Protein AF-A0A969BWG5-F1 (afdb_monomer)

pLDDT: mean 90.73, std 8.16, range [59.88, 98.25]

Sequence (72 aa):
MALVSSFSVAWLAGLVVPGMPGGLGVFESVAVGLLNAQTSPERLLWILAAYRLVNTLAEGVGAGIAYLSRRR

Structure (mmCIF, N/CA/C/O backbone):
data_AF-A0A969BWG5-F1
#
_entry.id   AF-A0A969BWG5-F1
#
loop_
_atom_site.group_PDB
_atom_site.id
_atom_site.type_symbol
_atom_site.label_atom_id
_atom_site.label_alt_id
_atom_site.label_comp_id
_atom_site.label_asym_id
_atom_site.label_entity_id
_atom_site.label_seq_id
_atom_si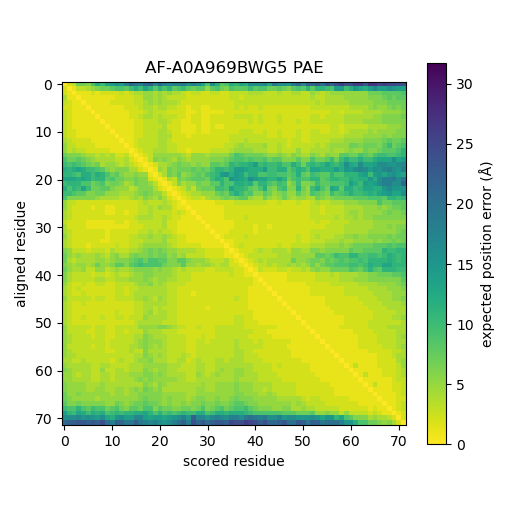te.pdbx_PDB_ins_code
_atom_site.Cartn_x
_atom_site.Cartn_y
_atom_site.Cartn_z
_atom_site.occupancy
_atom_site.B_iso_or_equiv
_atom_site.auth_seq_id
_atom_site.auth_comp_id
_atom_site.auth_asym_id
_atom_site.auth_atom_id
_atom_site.pdbx_PDB_model_num
ATOM 1 N N . MET A 1 1 ? -14.870 11.431 3.897 1.00 61.78 1 MET A N 1
ATOM 2 C CA . MET A 1 1 ? -13.641 12.150 4.309 1.00 61.78 1 MET A CA 1
ATOM 3 C C . MET A 1 1 ? -12.728 11.284 5.181 1.00 61.78 1 MET A C 1
ATOM 5 O O . MET A 1 1 ? -11.546 11.247 4.885 1.00 61.78 1 MET A O 1
ATOM 9 N N . ALA A 1 2 ? -13.244 10.510 6.151 1.00 84.62 2 ALA A N 1
ATOM 10 C CA . ALA A 1 2 ? -12.412 9.675 7.036 1.00 84.62 2 ALA A CA 1
ATOM 11 C C . ALA A 1 2 ? -11.619 8.540 6.343 1.00 84.62 2 ALA A C 1
ATOM 13 O O . ALA A 1 2 ? -10.526 8.208 6.786 1.00 84.62 2 ALA A O 1
ATOM 14 N N . LEU A 1 3 ? -12.129 7.952 5.251 1.00 90.69 3 LEU A N 1
ATOM 15 C CA . LEU A 1 3 ? -11.464 6.820 4.586 1.00 90.69 3 LEU A CA 1
ATOM 16 C C . LEU A 1 3 ? -10.069 7.183 4.054 1.00 90.69 3 LEU A C 1
ATOM 18 O O . LEU A 1 3 ? -9.101 6.494 4.360 1.00 90.69 3 LEU A O 1
ATOM 22 N N . VAL A 1 4 ? -9.971 8.272 3.284 1.00 92.81 4 VAL A N 1
ATOM 23 C CA . VAL A 1 4 ? -8.706 8.710 2.674 1.00 92.81 4 VAL A CA 1
ATOM 24 C C . VAL A 1 4 ? -7.706 9.105 3.754 1.00 92.81 4 VAL A C 1
ATOM 26 O O . VAL A 1 4 ? -6.573 8.648 3.710 1.00 92.81 4 VAL A O 1
ATOM 29 N N . SER A 1 5 ? -8.122 9.873 4.767 1.00 94.69 5 SER A N 1
ATOM 30 C CA . SER A 1 5 ? -7.231 10.256 5.867 1.00 94.69 5 SER A CA 1
ATOM 31 C C . SER A 1 5 ? -6.714 9.045 6.645 1.00 94.69 5 SER A C 1
ATOM 33 O O . SER A 1 5 ? -5.515 8.951 6.890 1.00 94.69 5 SER A O 1
ATOM 35 N N . SER A 1 6 ? -7.583 8.089 6.990 1.00 93.94 6 SER A N 1
ATOM 36 C CA . SER A 1 6 ? -7.182 6.876 7.710 1.00 93.94 6 SER A CA 1
ATOM 37 C C . SER A 1 6 ? -6.251 5.996 6.877 1.00 93.94 6 SER A C 1
ATOM 39 O O . SER A 1 6 ? -5.257 5.488 7.393 1.00 93.94 6 SER A O 1
ATOM 41 N N . PHE A 1 7 ? -6.533 5.854 5.579 1.00 93.44 7 PHE A N 1
ATOM 42 C CA . PHE A 1 7 ? -5.661 5.136 4.654 1.00 93.44 7 PHE A CA 1
ATOM 43 C C . PHE A 1 7 ? -4.289 5.810 4.534 1.00 93.44 7 PHE A C 1
ATOM 45 O O . PHE A 1 7 ? -3.269 5.139 4.662 1.00 93.44 7 PHE A O 1
ATOM 52 N N . SER A 1 8 ? -4.249 7.131 4.341 1.00 94.38 8 SER A N 1
ATOM 53 C CA . SER A 1 8 ? -3.001 7.891 4.231 1.00 94.38 8 SER A CA 1
ATOM 54 C C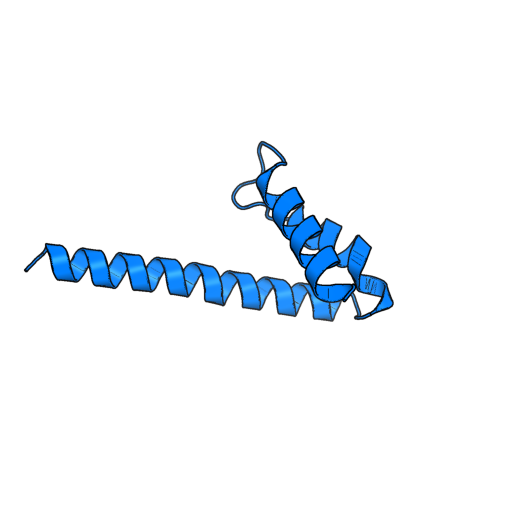 . SER A 1 8 ? -2.159 7.795 5.501 1.00 94.38 8 SER A C 1
ATOM 56 O O . SER A 1 8 ? -0.953 7.599 5.403 1.00 94.38 8 SER A O 1
ATOM 58 N N . VAL A 1 9 ? -2.773 7.876 6.686 1.00 94.69 9 VAL A N 1
ATOM 59 C CA . VAL A 1 9 ? -2.063 7.698 7.964 1.00 94.69 9 VAL A CA 1
ATOM 60 C C . VAL A 1 9 ? -1.484 6.291 8.078 1.00 94.69 9 VAL A C 1
ATOM 62 O O . VAL A 1 9 ? -0.311 6.146 8.414 1.00 94.69 9 VAL A O 1
ATOM 65 N N . ALA A 1 10 ? -2.268 5.257 7.759 1.00 93.50 10 ALA A N 1
ATOM 66 C CA . ALA A 1 10 ? -1.777 3.884 7.775 1.00 93.50 10 ALA A CA 1
ATOM 67 C C . ALA A 1 10 ? -0.609 3.690 6.797 1.00 93.50 10 ALA A C 1
ATOM 69 O O . ALA A 1 10 ? 0.402 3.080 7.147 1.00 93.50 10 ALA A O 1
ATOM 70 N N . TRP A 1 11 ? -0.732 4.223 5.581 1.00 92.00 11 TRP A N 1
ATOM 71 C CA . TRP A 1 11 ? 0.297 4.125 4.550 1.00 92.00 11 TRP A CA 1
ATOM 72 C C . TRP A 1 11 ? 1.590 4.829 4.974 1.00 92.00 11 TRP A C 1
ATOM 74 O O . TRP A 1 11 ? 2.663 4.233 4.894 1.00 92.00 11 TRP A O 1
ATOM 84 N N . LEU A 1 12 ? 1.490 6.049 5.514 1.00 93.62 12 LEU A N 1
ATOM 85 C CA . LEU A 1 12 ? 2.634 6.784 6.060 1.00 93.62 12 LEU A CA 1
ATOM 86 C C . LEU A 1 12 ? 3.298 6.028 7.215 1.00 93.62 12 LEU A C 1
ATOM 88 O O . LEU A 1 12 ? 4.524 5.938 7.257 1.00 93.62 12 LEU A O 1
ATOM 92 N N . ALA A 1 13 ? 2.515 5.436 8.121 1.00 91.62 13 ALA A N 1
ATOM 93 C CA . ALA A 1 13 ? 3.055 4.615 9.203 1.00 91.62 13 ALA A CA 1
ATOM 94 C C . ALA A 1 13 ? 3.872 3.428 8.660 1.00 91.62 13 ALA A C 1
ATOM 96 O O . ALA A 1 13 ? 4.950 3.140 9.175 1.00 91.62 13 ALA A O 1
ATOM 97 N N . GLY A 1 14 ? 3.413 2.795 7.575 1.00 89.31 14 GLY A N 1
ATOM 98 C CA . GLY A 1 14 ? 4.150 1.734 6.883 1.00 89.31 14 GLY A CA 1
ATOM 99 C C . GLY A 1 14 ? 5.495 2.168 6.282 1.00 89.31 14 GLY A C 1
ATOM 100 O O . GLY A 1 14 ? 6.365 1.322 6.104 1.00 89.31 14 GLY A O 1
ATOM 101 N N . LEU A 1 15 ? 5.691 3.460 5.994 1.00 87.81 15 LEU A N 1
ATOM 102 C CA . LEU A 1 15 ? 6.943 3.996 5.440 1.00 87.81 15 LEU A CA 1
ATOM 103 C C . LEU A 1 15 ? 7.926 4.490 6.505 1.00 87.81 15 LEU A C 1
ATOM 105 O O . LEU A 1 15 ? 9.134 4.440 6.292 1.00 87.81 15 LEU A O 1
ATOM 109 N N . VAL A 1 16 ? 7.417 5.003 7.628 1.00 88.19 16 VAL A N 1
ATOM 110 C CA . VAL A 1 16 ? 8.243 5.643 8.665 1.00 88.19 16 VAL A CA 1
ATOM 111 C C . VAL A 1 16 ? 8.826 4.625 9.648 1.00 88.19 16 VAL A C 1
ATOM 113 O O . VAL A 1 16 ? 9.869 4.894 10.242 1.00 88.19 16 VAL A O 1
ATOM 116 N N . VAL A 1 17 ? 8.194 3.458 9.829 1.00 84.44 17 VAL A N 1
ATOM 117 C CA . VAL A 1 17 ? 8.684 2.446 10.777 1.00 84.44 17 VAL A CA 1
ATOM 118 C C . VAL A 1 17 ? 9.946 1.754 10.232 1.00 84.44 17 VAL A C 1
ATOM 120 O O . VAL A 1 17 ? 9.872 1.038 9.229 1.00 84.44 17 VAL A O 1
ATOM 123 N N . PRO A 1 18 ? 11.111 1.926 10.888 1.00 75.12 18 PRO A N 1
ATOM 124 C CA . PRO A 1 18 ? 12.367 1.351 10.427 1.00 75.12 18 PRO A CA 1
ATOM 125 C C . PRO A 1 18 ? 12.383 -0.173 10.596 1.00 75.12 18 PRO A C 1
ATOM 127 O O . PRO A 1 18 ? 11.780 -0.723 11.515 1.00 75.12 18 PRO A O 1
ATOM 130 N N . GLY A 1 19 ? 13.112 -0.864 9.717 1.00 74.56 19 GLY A N 1
ATOM 131 C CA . GLY A 1 19 ? 13.314 -2.317 9.798 1.00 74.56 19 GLY A CA 1
ATOM 132 C C . GLY A 1 19 ? 12.187 -3.173 9.208 1.00 74.56 19 GLY A C 1
ATOM 133 O O . GLY A 1 19 ? 12.345 -4.388 9.137 1.00 74.56 19 GLY A O 1
ATOM 134 N N . MET A 1 20 ? 11.090 -2.569 8.736 1.00 74.81 20 MET A N 1
ATOM 135 C CA . MET A 1 20 ? 9.986 -3.277 8.080 1.00 74.81 20 MET A CA 1
ATOM 136 C C . MET A 1 20 ? 10.065 -3.118 6.554 1.00 74.81 20 MET A C 1
ATOM 138 O O . MET A 1 20 ? 9.725 -2.052 6.033 1.00 74.81 20 MET A O 1
ATOM 142 N N . PRO A 1 21 ? 10.499 -4.148 5.803 1.00 72.00 21 PRO A N 1
ATOM 143 C CA . PRO A 1 21 ? 10.570 -4.072 4.348 1.00 72.00 21 PRO A CA 1
ATOM 144 C C . PRO A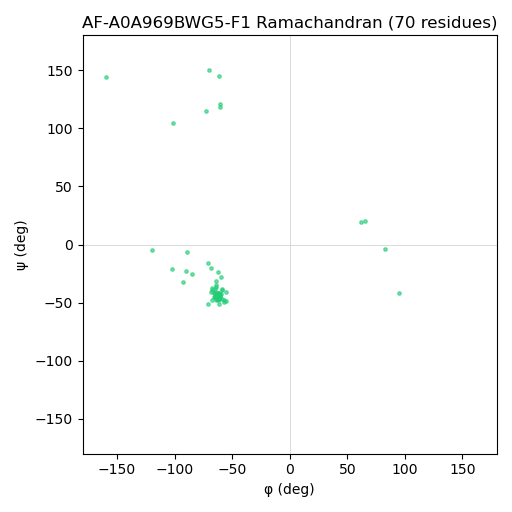 1 21 ? 9.176 -3.813 3.762 1.00 72.00 21 PRO A C 1
ATOM 146 O O . PRO A 1 21 ? 8.240 -4.589 3.958 1.00 72.00 21 PRO A O 1
ATOM 149 N N . GLY A 1 22 ? 9.022 -2.677 3.076 1.00 71.75 22 GLY A N 1
ATOM 150 C CA . GLY A 1 22 ? 7.763 -2.271 2.442 1.00 71.75 22 GLY A CA 1
ATOM 151 C C . GLY A 1 22 ? 6.587 -2.058 3.406 1.00 71.75 22 GLY A C 1
ATOM 152 O O . GLY A 1 22 ? 5.436 -2.126 2.969 1.00 71.75 22 GLY A O 1
ATOM 153 N N . GLY A 1 23 ? 6.838 -1.864 4.707 1.00 77.62 23 GLY A N 1
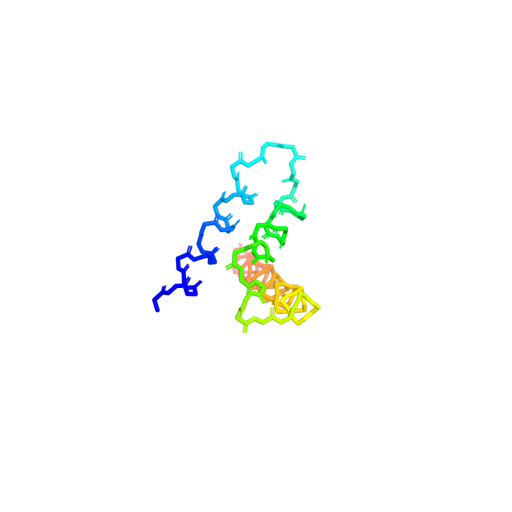ATOM 154 C CA . GLY A 1 23 ? 5.787 -1.626 5.701 1.00 77.62 23 GLY A CA 1
ATOM 155 C C . GLY A 1 23 ? 4.831 -2.801 5.929 1.00 77.62 23 GLY A C 1
ATOM 156 O O . GLY A 1 23 ? 3.704 -2.578 6.373 1.00 77.62 23 GLY A O 1
ATOM 157 N N . LEU A 1 24 ? 5.228 -4.027 5.568 1.00 78.31 24 LEU A N 1
ATOM 158 C CA . LEU A 1 24 ? 4.431 -5.249 5.739 1.00 78.31 24 L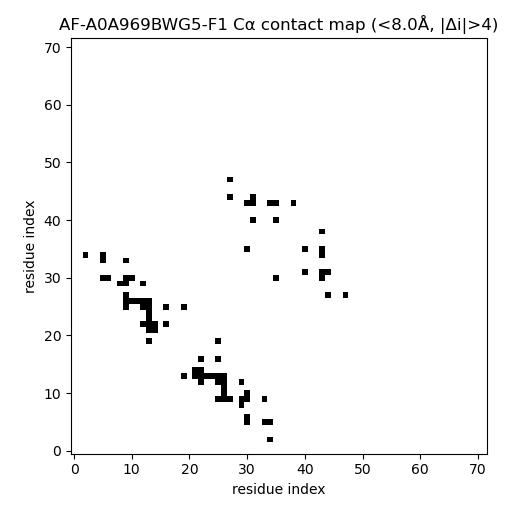EU A CA 1
ATOM 159 C C . LEU A 1 24 ? 4.113 -5.488 7.213 1.00 78.31 24 LEU A C 1
ATOM 161 O O . LEU A 1 24 ? 5.024 -5.619 8.011 1.00 78.31 24 LEU A O 1
ATOM 165 N N . GLY A 1 25 ? 2.839 -5.557 7.580 1.00 85.62 25 GLY A N 1
ATOM 166 C CA . GLY A 1 25 ? 2.379 -5.728 8.955 1.00 85.62 25 GLY A CA 1
ATOM 167 C C . GLY A 1 25 ? 2.058 -4.402 9.644 1.00 85.62 25 GLY A C 1
ATOM 168 O O . GLY A 1 25 ? 1.024 -4.315 10.302 1.00 85.62 25 GLY A O 1
ATOM 169 N N . VAL A 1 26 ? 2.866 -3.345 9.468 1.00 92.44 26 VAL A N 1
ATOM 170 C CA . VAL A 1 26 ? 2.574 -2.017 10.054 1.00 92.44 26 VAL A CA 1
ATOM 171 C C . VAL A 1 26 ? 1.390 -1.365 9.355 1.00 92.44 26 VAL A C 1
ATOM 173 O O . VAL A 1 26 ? 0.439 -0.951 10.017 1.00 92.44 26 VAL A O 1
ATOM 176 N N . PHE A 1 27 ? 1.429 -1.297 8.024 1.00 92.56 27 PHE A N 1
ATOM 177 C CA . PHE A 1 27 ? 0.366 -0.681 7.238 1.00 92.56 27 PHE A CA 1
ATOM 178 C C . PHE A 1 27 ? -0.987 -1.346 7.511 1.00 92.56 27 PHE A C 1
ATOM 180 O O . PHE A 1 27 ? -1.972 -0.671 7.797 1.00 92.56 27 PHE A O 1
ATOM 187 N N . GLU A 1 28 ? -1.017 -2.676 7.492 1.00 93.19 28 GLU A N 1
ATOM 188 C CA . GLU A 1 28 ? -2.211 -3.484 7.706 1.00 93.19 28 GLU A CA 1
ATOM 189 C C . GLU A 1 28 ? -2.757 -3.326 9.126 1.00 93.19 28 GLU A C 1
ATOM 191 O O . GLU A 1 28 ? -3.957 -3.116 9.299 1.00 93.19 28 GLU A O 1
ATOM 196 N N . SER A 1 29 ? -1.888 -3.370 10.139 1.00 93.88 29 SER A N 1
ATOM 197 C CA . SER A 1 29 ? -2.307 -3.246 11.540 1.00 93.88 29 SER A CA 1
ATOM 198 C C . SER A 1 29 ? -2.888 -1.865 11.834 1.00 93.88 29 SER A C 1
ATOM 200 O O . SER A 1 29 ? -3.932 -1.756 12.477 1.00 93.88 29 SER A O 1
ATOM 202 N N . VAL A 1 30 ? -2.253 -0.804 11.325 1.00 94.56 30 VAL A N 1
ATOM 203 C CA . VAL A 1 30 ? -2.747 0.569 11.497 1.00 94.56 30 VAL A CA 1
ATOM 204 C C . VAL A 1 30 ? -4.039 0.778 10.708 1.00 94.56 30 VAL A C 1
ATOM 206 O O . VAL A 1 30 ? -4.985 1.362 11.231 1.00 94.56 30 VAL A O 1
ATOM 209 N N . ALA A 1 31 ? -4.133 0.251 9.485 1.00 94.12 31 ALA A N 1
ATOM 210 C CA . ALA A 1 31 ? -5.353 0.328 8.689 1.00 94.12 31 ALA A CA 1
ATOM 211 C C . ALA A 1 31 ? -6.525 -0.393 9.373 1.00 94.12 31 ALA A C 1
ATOM 213 O O . ALA A 1 31 ? -7.606 0.182 9.466 1.00 94.12 31 ALA A O 1
ATOM 214 N N . VAL A 1 32 ? -6.322 -1.599 9.918 1.00 94.88 32 VAL A N 1
ATOM 215 C CA . VAL A 1 32 ? -7.346 -2.306 10.707 1.00 94.88 32 VAL A CA 1
ATOM 216 C C . VAL A 1 32 ? -7.719 -1.504 11.953 1.00 94.88 32 VAL A C 1
ATOM 218 O O . VAL A 1 32 ? -8.906 -1.328 12.219 1.00 94.88 32 VAL A O 1
ATOM 221 N N . GLY A 1 33 ? -6.747 -0.943 12.674 1.00 94.50 33 GLY A N 1
ATOM 222 C CA . GLY A 1 33 ? -7.016 -0.093 13.837 1.00 94.50 33 GLY A CA 1
ATOM 223 C C . GLY A 1 33 ? -7.872 1.139 13.515 1.00 94.50 33 GLY A C 1
ATOM 224 O O . GLY A 1 33 ? -8.754 1.492 14.292 1.00 94.50 33 GLY A O 1
ATOM 225 N N . LEU A 1 34 ? -7.657 1.768 12.355 1.00 93.75 34 LEU A N 1
ATOM 226 C CA . LEU A 1 34 ? -8.355 2.996 11.955 1.00 93.75 34 LEU A CA 1
ATOM 227 C C . LEU A 1 34 ? -9.662 2.759 11.183 1.00 93.75 34 LEU A C 1
ATOM 229 O O . LEU A 1 34 ? -10.506 3.656 11.121 1.00 93.75 34 LEU A O 1
ATOM 233 N N . LEU A 1 35 ? -9.823 1.597 10.544 1.00 93.31 35 LEU A N 1
ATOM 234 C CA . LEU A 1 35 ? -10.918 1.331 9.605 1.00 93.31 35 LEU A CA 1
ATOM 235 C C . LEU A 1 35 ? -11.833 0.169 10.012 1.00 93.31 35 LEU A C 1
ATOM 237 O O . LEU A 1 35 ? -12.850 -0.010 9.339 1.00 93.31 35 LEU A O 1
ATOM 241 N N . ASN A 1 36 ? -11.563 -0.582 11.095 1.00 90.62 36 ASN A N 1
ATOM 242 C CA . ASN A 1 36 ? -12.423 -1.730 11.442 1.00 90.62 36 ASN A CA 1
ATOM 243 C C . ASN A 1 36 ? -13.891 -1.344 11.702 1.00 90.62 36 ASN A C 1
ATOM 245 O O . ASN A 1 36 ? -14.790 -2.139 11.448 1.00 90.62 36 ASN A O 1
ATOM 249 N N . ALA A 1 37 ? -14.144 -0.108 12.147 1.00 88.38 37 ALA A N 1
ATOM 250 C CA . ALA A 1 37 ? -15.498 0.375 12.405 1.00 88.38 37 ALA A CA 1
ATOM 251 C C . ALA A 1 37 ? -16.322 0.532 11.113 1.00 88.38 37 ALA A C 1
ATOM 253 O O . ALA A 1 37 ? -17.547 0.580 11.158 1.00 88.38 37 ALA A O 1
ATOM 254 N N . GLN A 1 38 ? -15.652 0.628 9.960 1.00 87.81 38 GLN A N 1
ATOM 255 C CA . GLN A 1 38 ? -16.276 0.800 8.647 1.00 87.81 38 GLN A CA 1
ATOM 256 C C . GLN A 1 38 ? -16.313 -0.506 7.844 1.00 87.81 38 GLN A C 1
ATOM 258 O O . GLN A 1 38 ? -17.081 -0.621 6.890 1.00 87.81 38 GLN A O 1
ATOM 263 N N . THR A 1 39 ? -15.458 -1.482 8.156 1.00 87.69 39 THR A N 1
ATOM 264 C CA . THR A 1 39 ? -15.314 -2.728 7.393 1.00 87.69 39 THR A CA 1
ATOM 265 C C . THR A 1 39 ? -14.663 -3.809 8.249 1.00 87.69 39 THR A C 1
ATOM 267 O O . THR A 1 39 ? -13.760 -3.515 9.025 1.00 87.69 39 THR A O 1
ATOM 270 N N . SER A 1 40 ? -15.073 -5.071 8.080 1.00 94.00 40 SER A N 1
ATOM 271 C CA . SER A 1 40 ? -14.485 -6.171 8.846 1.00 94.00 40 SER A CA 1
ATOM 272 C C . SER A 1 40 ? -12.977 -6.330 8.585 1.00 94.00 40 SER A C 1
ATOM 274 O O . SER A 1 40 ? -12.524 -6.120 7.452 1.00 94.00 40 SER A O 1
ATOM 276 N N . PRO A 1 41 ? -12.183 -6.718 9.603 1.00 93.19 41 PRO A N 1
ATOM 277 C CA . PRO A 1 41 ? -10.739 -6.881 9.458 1.00 93.19 41 PRO A CA 1
ATOM 278 C C . PRO A 1 41 ? -10.354 -7.836 8.325 1.00 93.19 41 PRO A C 1
ATOM 280 O O . PRO A 1 41 ? -9.452 -7.514 7.554 1.00 93.19 41 PRO A O 1
ATOM 283 N N . GLU A 1 42 ? -11.066 -8.962 8.153 1.00 94.56 42 GLU A N 1
ATOM 284 C CA . GLU A 1 42 ? -10.762 -9.896 7.063 1.00 94.56 42 GLU A CA 1
ATOM 285 C C . GLU A 1 42 ? -10.934 -9.267 5.676 1.00 94.56 42 GLU A C 1
ATOM 287 O O . GLU A 1 42 ? -10.085 -9.447 4.802 1.00 94.56 42 GLU A O 1
ATOM 292 N N . ARG A 1 43 ? -11.991 -8.472 5.472 1.00 94.88 43 ARG A N 1
ATOM 293 C CA . ARG A 1 43 ? -12.216 -7.781 4.199 1.00 94.88 43 ARG A CA 1
ATOM 294 C C . ARG A 1 43 ? -11.151 -6.718 3.966 1.00 94.88 43 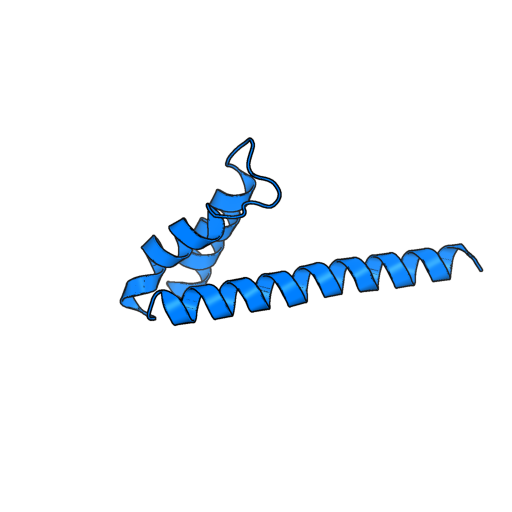ARG A C 1
ATOM 296 O O . ARG A 1 43 ? -10.688 -6.564 2.839 1.00 94.88 43 ARG A O 1
ATOM 303 N N . LEU A 1 44 ? -10.753 -6.007 5.020 1.00 93.50 44 LEU A N 1
ATOM 304 C CA . LEU A 1 44 ? -9.724 -4.983 4.925 1.00 93.50 44 LEU A CA 1
ATOM 305 C C . LEU A 1 44 ? -8.392 -5.586 4.467 1.00 93.50 44 LEU A C 1
ATOM 307 O O . LEU A 1 44 ? -7.783 -5.075 3.534 1.00 93.50 44 LEU A O 1
ATOM 311 N N . LEU A 1 45 ? -7.980 -6.713 5.052 1.00 93.88 45 LEU A N 1
ATOM 312 C CA . LEU A 1 45 ? -6.742 -7.397 4.673 1.00 93.88 45 LEU A CA 1
ATOM 313 C C . LEU A 1 45 ? -6.743 -7.831 3.203 1.00 93.88 45 LEU A C 1
ATOM 315 O O . LEU A 1 45 ? -5.752 -7.613 2.510 1.00 93.88 45 LEU A O 1
ATOM 319 N N . TRP A 1 46 ? -7.860 -8.364 2.698 1.00 95.50 46 TRP A N 1
ATOM 320 C CA . TRP A 1 46 ? -7.990 -8.702 1.276 1.00 95.50 46 TRP A CA 1
ATOM 321 C C . TRP A 1 46 ? -7.870 -7.479 0.362 1.00 95.50 46 TRP A C 1
ATOM 323 O O . TRP A 1 46 ? -7.183 -7.540 -0.658 1.00 95.50 46 TRP A O 1
ATOM 333 N N . ILE A 1 47 ? -8.488 -6.357 0.740 1.00 94.38 47 ILE A N 1
ATOM 334 C CA . ILE A 1 47 ? -8.387 -5.097 -0.009 1.00 94.38 47 ILE A CA 1
ATOM 335 C C . ILE A 1 47 ? -6.937 -4.601 -0.035 1.00 94.38 47 ILE A C 1
ATOM 337 O O . ILE A 1 47 ? -6.432 -4.241 -1.098 1.00 94.38 47 ILE A O 1
ATOM 341 N N . LEU A 1 48 ? -6.249 -4.600 1.110 1.00 93.25 48 LEU A N 1
ATOM 342 C CA . LEU A 1 48 ? -4.864 -4.133 1.203 1.00 93.25 48 LEU A CA 1
ATOM 343 C C . LEU A 1 48 ? -3.892 -5.052 0.451 1.00 93.25 48 LEU A C 1
ATOM 345 O O . LEU A 1 48 ? -2.972 -4.562 -0.206 1.00 93.25 48 LEU A O 1
ATOM 349 N N . ALA A 1 49 ? -4.123 -6.366 0.481 1.00 93.75 49 ALA A N 1
ATOM 350 C CA . ALA A 1 49 ? -3.358 -7.328 -0.305 1.00 93.75 49 ALA A CA 1
ATOM 351 C C . ALA A 1 49 ? -3.527 -7.083 -1.815 1.00 93.75 49 ALA A C 1
ATOM 353 O O . ALA A 1 49 ? -2.536 -7.021 -2.545 1.00 93.75 49 ALA A O 1
ATOM 354 N N . ALA A 1 50 ? -4.763 -6.872 -2.279 1.00 96.00 50 ALA A N 1
ATOM 355 C CA . ALA A 1 50 ? -5.045 -6.543 -3.675 1.00 96.00 50 ALA A CA 1
ATOM 356 C C . ALA A 1 50 ? -4.417 -5.201 -4.088 1.00 96.00 50 ALA A C 1
ATOM 358 O O . ALA A 1 50 ? -3.805 -5.112 -5.152 1.00 96.00 50 ALA A O 1
ATOM 359 N N . TYR A 1 51 ? -4.505 -4.181 -3.228 1.00 93.50 51 TYR A N 1
ATOM 360 C CA . TYR A 1 51 ? -3.860 -2.882 -3.437 1.00 93.50 51 TYR A CA 1
ATOM 361 C C . TYR A 1 51 ? -2.351 -3.030 -3.662 1.00 93.50 51 TYR A C 1
ATOM 363 O O . TYR A 1 51 ? -1.821 -2.504 -4.642 1.00 93.50 51 TYR A O 1
ATOM 371 N N . ARG A 1 52 ? -1.664 -3.793 -2.802 1.00 91.50 52 ARG A N 1
ATOM 372 C CA . ARG A 1 52 ? -0.222 -4.037 -2.942 1.00 91.50 52 ARG A CA 1
ATOM 373 C C . ARG A 1 52 ? 0.110 -4.772 -4.230 1.00 91.50 52 ARG A C 1
ATOM 375 O O . ARG A 1 52 ? 1.026 -4.358 -4.930 1.00 91.50 52 ARG A O 1
ATOM 382 N N . LEU A 1 53 ? -0.638 -5.826 -4.555 1.00 95.31 53 LEU A N 1
ATOM 383 C CA . LEU A 1 53 ? -0.414 -6.590 -5.778 1.00 95.31 53 LEU A CA 1
ATOM 384 C C . LEU A 1 53 ? -0.496 -5.683 -7.009 1.00 95.31 53 LEU A C 1
ATOM 386 O O . LEU A 1 53 ? 0.418 -5.681 -7.828 1.00 95.31 53 LEU A O 1
ATOM 390 N N . VAL A 1 54 ? -1.553 -4.874 -7.111 1.00 97.12 54 VAL A N 1
ATOM 391 C CA . VAL A 1 54 ? -1.731 -3.950 -8.237 1.00 97.12 54 VAL A CA 1
ATOM 392 C C . VAL A 1 54 ? -0.610 -2.911 -8.276 1.00 97.12 54 VAL A C 1
ATOM 394 O O . VAL A 1 54 ? -0.048 -2.684 -9.345 1.00 97.12 54 VAL A O 1
ATOM 397 N N . ASN A 1 55 ? -0.241 -2.320 -7.135 1.00 93.56 55 ASN A N 1
ATOM 398 C CA . ASN A 1 55 ? 0.812 -1.305 -7.086 1.00 93.56 55 ASN A CA 1
ATOM 399 C C . ASN A 1 55 ? 2.183 -1.873 -7.491 1.00 93.56 55 ASN A C 1
ATOM 401 O O . ASN A 1 55 ? 2.857 -1.316 -8.352 1.00 93.56 55 ASN A O 1
ATOM 405 N N . THR A 1 56 ? 2.574 -3.021 -6.933 1.00 94.00 56 THR A N 1
ATOM 406 C CA . THR A 1 56 ? 3.846 -3.680 -7.262 1.00 94.00 56 THR A CA 1
ATOM 407 C C . THR A 1 56 ? 3.883 -4.153 -8.714 1.00 94.00 56 THR A C 1
ATOM 409 O O . THR A 1 56 ? 4.916 -4.030 -9.372 1.00 94.00 56 THR A O 1
ATOM 412 N N . LEU A 1 57 ? 2.767 -4.654 -9.254 1.00 97.75 57 LEU A N 1
ATOM 413 C CA . LEU A 1 57 ? 2.685 -5.004 -10.672 1.00 97.75 57 LEU A CA 1
ATOM 414 C C . LEU A 1 57 ? 2.808 -3.768 -11.563 1.00 97.75 57 LEU A C 1
ATOM 416 O O . LEU A 1 57 ? 3.516 -3.826 -12.563 1.00 97.75 57 LEU A O 1
ATOM 420 N N . ALA A 1 58 ? 2.168 -2.653 -11.207 1.00 97.50 58 ALA A N 1
ATOM 421 C CA . ALA A 1 58 ? 2.275 -1.409 -11.963 1.00 97.50 58 ALA A CA 1
ATOM 422 C C . ALA A 1 58 ? 3.723 -0.898 -12.006 1.00 97.50 58 ALA A C 1
ATOM 424 O O . ALA A 1 58 ? 4.229 -0.570 -13.080 1.00 97.50 58 ALA A O 1
ATOM 425 N N . GLU A 1 59 ? 4.416 -0.907 -10.865 1.00 96.75 59 GLU A N 1
ATOM 426 C CA . GLU A 1 59 ? 5.839 -0.564 -10.783 1.00 96.75 59 GLU A CA 1
ATOM 427 C C . GLU A 1 59 ? 6.704 -1.522 -11.615 1.00 96.75 5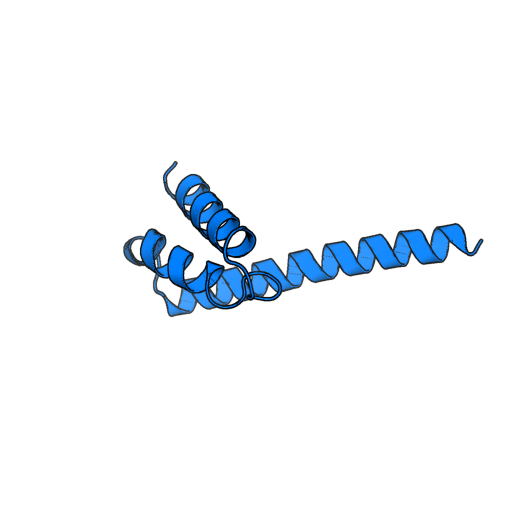9 GLU A C 1
ATOM 429 O O . GLU A 1 59 ? 7.535 -1.079 -12.409 1.00 96.75 59 GLU A O 1
ATOM 434 N N . GLY A 1 60 ? 6.474 -2.833 -11.495 1.00 97.75 60 GLY A N 1
ATOM 435 C CA . GLY A 1 60 ? 7.211 -3.857 -12.236 1.00 97.75 60 GLY A CA 1
ATOM 436 C C . GLY A 1 60 ? 7.013 -3.764 -13.751 1.00 97.75 60 GLY A C 1
ATOM 437 O O . GLY A 1 60 ? 7.981 -3.835 -14.509 1.00 97.75 60 GLY A O 1
ATOM 438 N N . VAL A 1 61 ? 5.779 -3.543 -14.207 1.00 98.25 61 VAL A N 1
ATOM 439 C CA . VAL A 1 61 ? 5.455 -3.338 -15.626 1.00 98.25 61 VAL A CA 1
ATOM 440 C C . VAL A 1 61 ? 6.079 -2.042 -16.132 1.00 98.25 61 VAL A C 1
ATOM 442 O O . VAL A 1 61 ? 6.706 -2.049 -17.190 1.00 98.25 61 VAL A O 1
ATOM 445 N N . GLY A 1 62 ? 5.971 -0.947 -15.377 1.00 97.75 62 GLY A N 1
ATOM 446 C CA . GLY A 1 62 ? 6.587 0.331 -15.733 1.00 97.75 62 GLY A CA 1
ATOM 447 C C . GLY A 1 62 ? 8.106 0.218 -15.883 1.00 97.75 62 GLY A C 1
ATOM 448 O O . GLY A 1 62 ? 8.668 0.637 -16.898 1.00 97.75 62 GLY A O 1
ATOM 449 N N . ALA A 1 63 ? 8.769 -0.428 -14.921 1.00 97.62 63 ALA A N 1
ATOM 450 C CA . ALA A 1 63 ? 10.197 -0.717 -14.987 1.00 97.62 63 ALA A CA 1
ATOM 451 C C . ALA A 1 63 ? 10.545 -1.631 -16.175 1.00 97.62 63 ALA A C 1
ATOM 453 O O . ALA A 1 63 ? 11.511 -1.365 -16.893 1.00 97.62 63 ALA A O 1
ATOM 454 N N . GLY A 1 64 ? 9.737 -2.665 -16.428 1.00 97.88 64 GLY A N 1
ATOM 455 C CA . GLY A 1 64 ? 9.907 -3.592 -17.547 1.00 97.88 64 GLY A CA 1
ATOM 456 C C . GLY A 1 64 ? 9.811 -2.906 -18.910 1.00 97.88 64 GLY A C 1
ATOM 457 O O . GLY A 1 64 ? 10.687 -3.088 -19.757 1.00 97.88 64 GLY A O 1
ATOM 458 N N . ILE A 1 65 ? 8.805 -2.050 -19.108 1.00 98.06 65 ILE A N 1
ATOM 459 C CA . ILE A 1 65 ? 8.649 -1.245 -20.327 1.00 98.06 65 ILE A CA 1
ATOM 460 C C . ILE A 1 65 ? 9.854 -0.314 -20.505 1.00 98.06 65 ILE A C 1
ATOM 462 O O . ILE A 1 65 ? 10.439 -0.262 -21.588 1.00 98.06 65 ILE A O 1
ATOM 466 N N . ALA A 1 66 ? 10.268 0.390 -19.448 1.00 97.56 66 ALA A N 1
ATOM 467 C CA . ALA A 1 66 ? 11.409 1.303 -19.503 1.00 97.56 66 ALA A CA 1
ATOM 468 C C . ALA A 1 66 ? 12.736 0.583 -19.804 1.00 97.56 66 ALA A C 1
ATOM 470 O O . ALA A 1 66 ? 13.599 1.137 -20.488 1.00 97.56 66 ALA A O 1
ATOM 471 N N . TYR A 1 67 ? 12.910 -0.642 -19.304 1.00 97.56 67 TYR A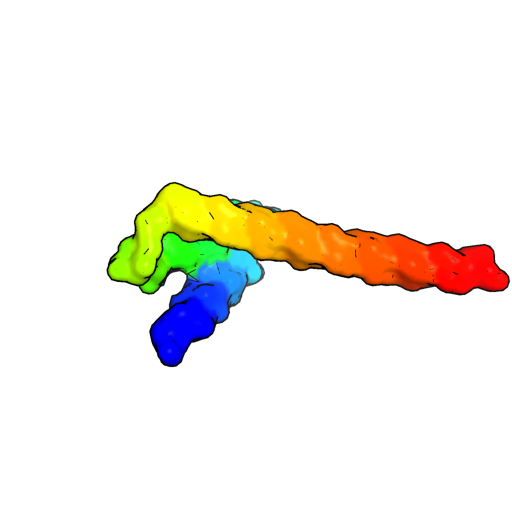 N 1
ATOM 472 C CA . TYR A 1 67 ? 14.073 -1.478 -19.595 1.00 97.56 67 TYR A CA 1
ATOM 473 C C . TYR A 1 67 ? 14.100 -1.921 -21.062 1.00 97.56 67 TYR A C 1
ATOM 475 O O . TYR A 1 67 ? 15.116 -1.756 -21.734 1.00 97.56 67 TYR A O 1
ATOM 483 N N . LEU A 1 68 ? 12.976 -2.425 -21.583 1.00 97.44 68 LEU A N 1
ATOM 484 C CA . LEU A 1 68 ? 12.864 -2.846 -22.983 1.00 97.44 68 LEU A CA 1
ATOM 485 C C . LEU A 1 68 ? 13.042 -1.675 -23.957 1.00 97.44 68 LEU A C 1
ATOM 487 O O . LEU A 1 68 ? 13.665 -1.847 -25.001 1.00 97.44 68 LEU A O 1
ATOM 491 N N . SER A 1 69 ? 12.535 -0.492 -23.599 1.00 95.94 69 SER A N 1
ATOM 492 C CA . SER A 1 69 ? 12.699 0.735 -24.385 1.00 95.94 69 SER A CA 1
ATOM 493 C C . SER A 1 69 ? 14.165 1.166 -24.478 1.00 95.94 69 SER A C 1
ATOM 495 O O . SER A 1 69 ? 14.642 1.467 -25.563 1.00 95.94 69 SER A O 1
ATOM 497 N N . ARG A 1 70 ? 14.916 1.111 -23.367 1.00 94.56 70 ARG A N 1
ATOM 498 C CA . ARG A 1 70 ?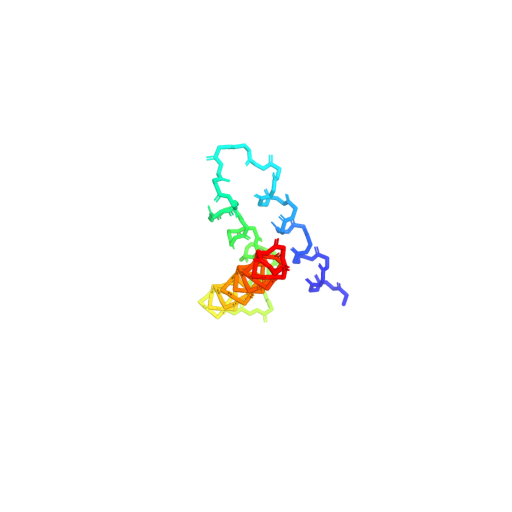 16.351 1.453 -23.340 1.00 94.56 70 ARG A CA 1
ATOM 499 C C . ARG A 1 70 ? 17.264 0.449 -24.042 1.00 94.56 70 ARG A C 1
ATOM 501 O O . ARG A 1 70 ? 18.430 0.756 -24.264 1.00 94.56 70 ARG A O 1
ATOM 508 N N . ARG A 1 71 ? 16.775 -0.761 -24.319 1.00 85.50 71 ARG A N 1
ATOM 509 C CA . ARG A 1 71 ? 17.543 -1.826 -24.980 1.00 85.50 71 ARG A CA 1
ATOM 510 C C . ARG A 1 71 ? 17.428 -1.786 -26.513 1.00 85.50 71 ARG A C 1
ATOM 512 O O . ARG A 1 71 ? 18.085 -2.590 -27.170 1.00 85.50 71 ARG A O 1
ATOM 519 N N . ARG A 1 72 ? 16.580 -0.910 -27.058 1.00 59.88 72 ARG A N 1
ATOM 520 C CA . ARG A 1 72 ? 16.491 -0.586 -28.489 1.00 59.88 72 ARG A CA 1
ATOM 521 C C . ARG A 1 72 ? 17.333 0.642 -28.798 1.00 59.88 72 ARG A C 1
ATOM 523 O O . ARG A 1 72 ? 17.858 0.677 -29.928 1.00 59.88 72 ARG A O 1
#

Secondary structure (DSSP, 8-state):
-HHHHHHHHHHHHHHHSTT-GGGTTHHHHHHHHHHTTTS-HHHHHHHHHHHHHHHHHHHHHHHHHHHHHHT-

Foldseek 3Di:
DQLVVQLVVLCVQLVPDPPRVSSVPSSLVSSCVRCCVPDPSVVSVVVVVVVVVVVVVVVVVVVVVVVVVVVD

Radius of gyration: 15.12 Å; Cα contacts (8 Å, |Δi|>4): 42; chains: 1; bounding box: 34×22×42 Å

Mean predicted aligned error: 4.57 Å

Solvent-accessible surface area (backbone atoms only — not comparable to full-atom values): 4034 Å² total; per-residue (Å²): 118,68,65,62,55,40,48,51,52,13,51,50,50,13,70,70,48,82,95,39,79,91,12,67,64,48,22,58,52,42,32,41,72,67,39,43,93,82,40,55,58,71,61,49,52,54,52,53,51,51,52,50,52,53,52,54,48,51,52,51,50,53,52,49,52,54,50,58,59,74,74,108